Protein AF-A0A2H0ML25-F1 (afdb_monomer)

Mean predicted aligned error: 12.36 Å

pLDDT: mean 78.46, std 20.91, range [37.22, 97.75]

Secondary structure (DSSP, 8-state):
-EE-SSTT-EE--EEEEE--SHHHHT-SS-EEEEEEEPSS-TTSEEEEEEEGGG-----S-HHHHHHHHHTTT-S-----S-HHHHTS--S--S--HHHHHHHHHHS------TT--TTTHHHHTTS-PPP--

Radius of gyration: 21.6 Å; Cα contacts (8 Å, |Δi|>4): 141; chains: 1; bounding box: 43×60×60 Å

Foldseek 3Di:
DADPPDPLRDADWDFPAWDDDPVVVPDPAGWTWTFGAAPLDRPDGDTDTHHPVRDDDAPDDPVQVNVCRNVVNPRHDDRPDDPVVVPDDPGGSDDPVVVVVVVVVPDDDPPPDVPDDPPPVPPVVPPDDDDDD

Structure (mmCIF, N/CA/C/O backbone):
data_AF-A0A2H0ML25-F1
#
_entry.id   AF-A0A2H0ML25-F1
#
loop_
_atom_site.group_PDB
_atom_site.id
_atom_site.type_symbol
_atom_site.label_atom_id
_atom_site.label_alt_id
_atom_site.label_comp_id
_atom_site.label_asym_id
_atom_site.label_entity_id
_atom_site.label_seq_id
_atom_site.pdbx_PDB_ins_code
_atom_site.Cartn_x
_atom_site.Cartn_y
_atom_site.Cartn_z
_atom_site.occupancy
_atom_site.B_iso_or_equiv
_atom_site.auth_seq_id
_atom_site.auth_comp_id
_atom_site.auth_asym_id
_atom_site.auth_atom_id
_atom_site.pdbx_PDB_model_num
ATOM 1 N N . MET A 1 1 ? -0.821 -4.476 -1.948 1.00 94.19 1 MET A N 1
ATOM 2 C CA . MET A 1 1 ? -1.488 -3.360 -2.632 1.00 94.19 1 MET A CA 1
ATOM 3 C C . MET A 1 1 ? -2.680 -2.924 -1.817 1.00 94.19 1 MET A C 1
ATOM 5 O O . MET A 1 1 ? -3.237 -3.738 -1.086 1.00 94.19 1 MET A O 1
ATOM 9 N N . ILE A 1 2 ? -3.030 -1.656 -1.958 1.00 95.12 2 ILE A N 1
ATOM 10 C CA . ILE A 1 2 ? -4.202 -1.013 -1.361 1.00 95.12 2 ILE A CA 1
ATOM 11 C C . ILE A 1 2 ? -4.893 -0.176 -2.438 1.00 95.12 2 ILE A C 1
ATOM 13 O O . ILE A 1 2 ? -4.241 0.196 -3.418 1.00 95.12 2 ILE A O 1
ATOM 17 N N . GLU A 1 3 ? -6.171 0.142 -2.260 1.00 93.19 3 GLU A N 1
ATOM 18 C CA . GLU A 1 3 ? -6.842 1.109 -3.127 1.00 93.19 3 GLU A CA 1
ATOM 19 C C . GLU A 1 3 ? -6.496 2.544 -2.708 1.00 93.19 3 GLU A C 1
ATOM 21 O O . GLU A 1 3 ? -6.692 2.924 -1.554 1.00 93.19 3 GLU A O 1
ATOM 26 N N . TYR A 1 4 ? -5.952 3.341 -3.629 1.00 93.69 4 TYR A N 1
ATOM 27 C CA . TYR A 1 4 ? -5.598 4.742 -3.391 1.00 93.69 4 TYR A CA 1
ATOM 28 C C . TYR A 1 4 ? -5.396 5.499 -4.719 1.00 93.69 4 TYR A C 1
ATOM 30 O O . TYR A 1 4 ? -4.789 4.952 -5.642 1.00 93.69 4 TYR A O 1
ATOM 38 N N . PRO A 1 5 ? -5.833 6.769 -4.838 1.00 91.25 5 PRO A N 1
ATOM 39 C CA . PRO A 1 5 ? -6.590 7.551 -3.852 1.00 91.25 5 PRO A CA 1
ATOM 40 C C . PRO A 1 5 ? -8.102 7.277 -3.884 1.00 91.25 5 PRO A C 1
ATOM 42 O O . PRO A 1 5 ? -8.838 7.829 -3.073 1.00 91.25 5 PRO A O 1
ATOM 45 N N . ARG A 1 6 ? -8.578 6.448 -4.821 1.00 87.94 6 ARG A N 1
ATOM 46 C CA . ARG A 1 6 ? -9.988 6.057 -4.956 1.00 87.94 6 ARG A CA 1
ATOM 47 C C . ARG A 1 6 ?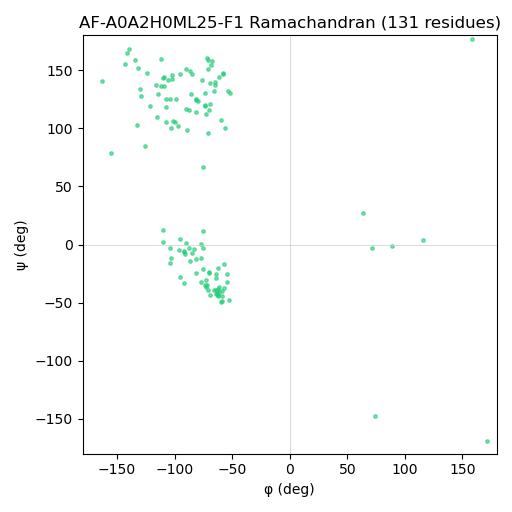 -10.119 4.573 -5.305 1.00 87.94 6 ARG A C 1
ATOM 49 O O . ARG A 1 6 ? -9.144 3.943 -5.711 1.00 87.94 6 ARG A O 1
ATOM 56 N N . ARG A 1 7 ? -11.343 4.051 -5.221 1.00 81.38 7 ARG A N 1
ATOM 57 C CA . ARG A 1 7 ? -11.681 2.669 -5.593 1.00 81.38 7 ARG A CA 1
ATOM 58 C C . ARG A 1 7 ? -11.324 2.348 -7.041 1.00 81.38 7 ARG A C 1
ATOM 60 O O . ARG A 1 7 ? -11.363 3.224 -7.911 1.00 81.38 7 ARG A O 1
ATOM 67 N N . GLY A 1 8 ? -10.933 1.101 -7.291 1.00 82.62 8 GLY A N 1
ATOM 68 C CA . GLY A 1 8 ? -10.451 0.646 -8.597 1.00 82.62 8 GLY A CA 1
ATOM 69 C C . GLY A 1 8 ? -9.064 1.176 -8.995 1.00 82.62 8 GLY A C 1
ATOM 70 O O . GLY A 1 8 ? -8.551 0.786 -10.043 1.00 82.62 8 GLY A O 1
ATOM 71 N N . MET A 1 9 ? -8.428 2.033 -8.185 1.00 89.25 9 MET A N 1
ATOM 72 C CA . MET A 1 9 ? -7.037 2.457 -8.375 1.00 89.25 9 MET A CA 1
ATOM 73 C C . MET A 1 9 ? -6.151 1.818 -7.319 1.00 89.25 9 MET A C 1
ATOM 75 O O . MET A 1 9 ? -6.396 1.978 -6.130 1.00 89.25 9 MET A O 1
ATOM 79 N N . TRP A 1 10 ? -5.103 1.124 -7.752 1.00 92.81 10 TRP A N 1
ATOM 80 C CA . TRP A 1 10 ? -4.262 0.316 -6.875 1.00 92.81 10 TRP A CA 1
ATOM 81 C C . TRP A 1 10 ? -2.883 0.934 -6.694 1.00 92.81 10 TRP A C 1
ATOM 83 O O . TRP A 1 10 ? -2.240 1.341 -7.660 1.00 92.81 10 TRP A O 1
ATOM 93 N N . ALA A 1 11 ? -2.409 0.938 -5.452 1.00 95.38 11 ALA A N 1
ATOM 94 C CA . ALA A 1 11 ? -1.086 1.412 -5.089 1.00 95.38 11 ALA A CA 1
ATOM 95 C C . ALA A 1 11 ? -0.281 0.340 -4.341 1.00 95.38 11 ALA A C 1
ATOM 97 O O . ALA A 1 11 ? -0.815 -0.485 -3.587 1.00 95.38 11 ALA A O 1
ATOM 98 N N . ILE A 1 12 ? 1.038 0.365 -4.541 1.00 95.94 12 ILE A N 1
ATOM 99 C CA . ILE A 1 12 ? 1.989 -0.409 -3.741 1.00 95.94 12 ILE A CA 1
ATOM 100 C C . ILE A 1 12 ? 2.243 0.362 -2.450 1.00 95.94 12 ILE A C 1
ATOM 102 O O . ILE A 1 12 ? 2.642 1.519 -2.484 1.00 95.94 12 ILE A O 1
ATOM 106 N N . GLY A 1 13 ? 2.028 -0.300 -1.318 1.00 96.38 13 GLY A N 1
ATOM 107 C CA . GLY A 1 13 ? 2.344 0.220 0.004 1.00 96.38 13 GLY A CA 1
ATOM 108 C C . GLY A 1 13 ? 3.112 -0.820 0.809 1.00 96.38 13 GLY A C 1
ATOM 109 O O . GLY A 1 13 ? 2.954 -2.025 0.589 1.00 96.38 13 GLY A O 1
ATOM 110 N N . PHE A 1 14 ? 3.940 -0.349 1.733 1.00 96.69 14 PHE A N 1
ATOM 111 C CA . PHE A 1 14 ? 4.772 -1.177 2.597 1.00 96.69 14 PHE A CA 1
ATOM 112 C C . PHE A 1 14 ? 4.173 -1.239 3.996 1.00 96.69 14 PHE A C 1
ATOM 114 O O . PHE A 1 14 ? 3.939 -0.207 4.619 1.00 96.69 14 PHE A O 1
ATOM 121 N N . LEU A 1 15 ? 3.932 -2.446 4.500 1.00 96.50 15 LEU A N 1
ATOM 122 C CA . LEU A 1 15 ? 3.408 -2.646 5.847 1.00 96.50 15 LEU A CA 1
ATOM 123 C C . LEU A 1 15 ? 4.525 -2.362 6.856 1.00 96.50 15 LEU A C 1
ATOM 125 O O . LEU A 1 15 ? 5.556 -3.032 6.838 1.00 96.50 15 LEU A O 1
ATOM 129 N N . THR A 1 16 ? 4.320 -1.382 7.733 1.00 94.69 16 THR A N 1
ATOM 130 C CA . THR A 1 16 ? 5.314 -0.977 8.742 1.00 94.69 16 THR A CA 1
ATOM 131 C C . THR A 1 16 ? 4.979 -1.477 10.147 1.00 94.69 16 THR A C 1
ATOM 133 O O . THR A 1 16 ? 5.852 -1.512 11.010 1.00 94.69 16 THR A O 1
ATOM 136 N N . GLY A 1 17 ? 3.739 -1.913 10.387 1.00 93.44 17 GLY A N 1
ATOM 137 C CA . GLY A 1 17 ? 3.313 -2.529 11.645 1.00 93.44 17 GLY A CA 1
ATOM 138 C C . GLY A 1 17 ? 1.802 -2.456 11.853 1.00 93.44 17 GLY A C 1
ATOM 139 O O . GLY A 1 17 ? 1.088 -1.860 11.053 1.00 93.44 17 GLY A O 1
ATOM 140 N N . SER A 1 18 ? 1.306 -3.049 12.936 1.00 93.62 18 SER A N 1
ATOM 141 C CA . SER A 1 18 ? -0.096 -2.896 13.346 1.00 93.62 18 SER A CA 1
ATOM 142 C C . SER A 1 18 ? -0.329 -1.535 13.999 1.00 93.62 18 SER A C 1
ATOM 144 O O . SER A 1 18 ? 0.515 -1.063 14.773 1.00 93.62 18 SER A O 1
ATOM 146 N N . THR A 1 19 ? -1.479 -0.925 13.726 1.00 93.44 19 THR A N 1
ATOM 147 C CA . THR A 1 19 ? -1.887 0.330 14.360 1.00 93.44 19 THR A CA 1
ATOM 148 C C . THR A 1 19 ? -2.211 0.093 15.835 1.00 93.44 19 THR A C 1
ATOM 150 O O . THR A 1 19 ? -2.783 -0.928 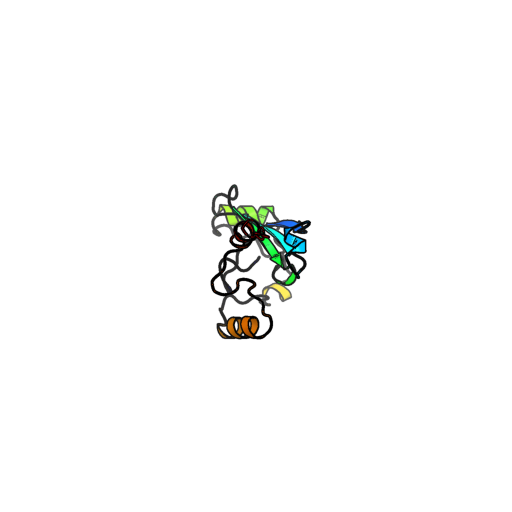16.211 1.00 93.44 19 THR A O 1
ATOM 153 N N . LYS A 1 20 ? -1.795 1.017 16.705 1.00 92.44 20 LYS A N 1
ATOM 154 C CA . LYS A 1 20 ? -2.012 0.962 18.158 1.00 92.44 20 LYS A CA 1
ATOM 155 C C . LYS A 1 20 ? -2.312 2.361 18.689 1.00 92.44 20 LYS A C 1
ATOM 157 O O . LYS A 1 20 ? -2.012 3.352 18.027 1.00 92.44 20 LYS A O 1
ATOM 162 N N . GLY A 1 21 ? -2.832 2.434 19.911 1.00 94.06 21 GLY A N 1
ATOM 163 C CA . GLY A 1 21 ? -3.097 3.702 20.587 1.00 94.06 21 GLY A CA 1
ATOM 164 C C . GLY A 1 21 ? -4.310 4.421 20.006 1.00 94.06 21 GLY A C 1
ATOM 165 O O . GLY A 1 21 ? -5.258 3.780 19.564 1.00 94.06 21 GLY A O 1
ATOM 166 N N . GLU A 1 22 ? -4.272 5.751 20.016 1.00 93.69 22 GLU A N 1
ATOM 167 C CA . GLU A 1 22 ? -5.414 6.611 19.687 1.00 93.69 22 GLU A CA 1
ATOM 168 C C . GLU A 1 22 ? -6.054 6.284 18.333 1.00 93.69 22 GLU A C 1
ATOM 170 O O . GLU A 1 22 ? -7.260 6.080 18.268 1.00 93.69 22 GLU A O 1
ATOM 175 N N . VAL A 1 23 ? -5.251 6.135 17.275 1.00 91.56 23 VAL A N 1
ATOM 176 C CA . VAL A 1 23 ? -5.770 5.854 15.926 1.00 91.56 23 VAL A CA 1
ATOM 177 C C . VAL A 1 23 ? -6.527 4.523 15.873 1.00 91.56 23 VAL A C 1
ATOM 179 O O . VAL A 1 23 ? -7.590 4.442 15.264 1.00 91.56 23 VAL A O 1
ATOM 182 N N . GLN A 1 24 ? -6.022 3.484 16.548 1.00 93.44 24 GLN A N 1
ATOM 183 C CA . GLN A 1 24 ? -6.726 2.201 16.624 1.00 93.44 24 GLN A CA 1
ATOM 184 C C . GLN A 1 24 ? -7.969 2.288 17.520 1.00 93.44 24 GLN A C 1
ATOM 186 O O . GLN A 1 24 ? -8.966 1.646 17.229 1.00 93.44 24 GLN A O 1
ATOM 191 N N . ASN A 1 25 ? -7.938 3.082 18.592 1.00 92.62 25 ASN A N 1
ATOM 192 C CA . ASN A 1 25 ? -9.086 3.248 19.489 1.00 92.62 25 ASN A CA 1
ATOM 193 C C . ASN A 1 25 ? -10.242 4.028 18.838 1.00 92.62 25 ASN A C 1
ATOM 195 O O . ASN A 1 25 ? -11.381 3.909 19.281 1.00 92.62 25 ASN A O 1
ATOM 199 N N . LEU A 1 26 ? -9.944 4.843 17.822 1.00 92.19 26 LEU A N 1
ATOM 200 C CA . LEU A 1 26 ? -10.925 5.601 17.042 1.00 92.19 26 LEU A CA 1
ATOM 201 C C . LEU A 1 26 ? -11.438 4.847 15.807 1.00 92.19 26 LEU A C 1
ATOM 203 O O . LEU A 1 26 ? -12.350 5.333 15.143 1.00 92.19 26 LEU A O 1
ATOM 207 N N . THR A 1 27 ? -10.851 3.697 15.476 1.00 87.81 27 THR A N 1
ATOM 208 C CA . THR A 1 27 ? -11.244 2.873 14.327 1.00 87.81 27 THR A CA 1
ATOM 209 C C . THR A 1 27 ? -11.858 1.566 14.813 1.00 87.81 27 THR A C 1
ATOM 211 O O . THR A 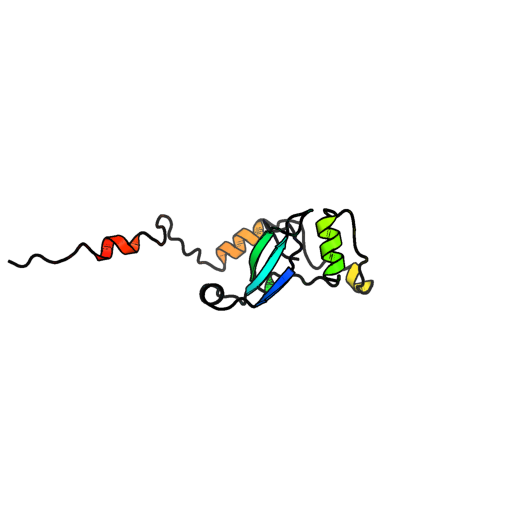1 27 ? -11.362 0.945 15.750 1.00 87.81 27 THR A O 1
ATOM 214 N N . GLU A 1 28 ? -12.960 1.144 14.195 1.00 89.94 28 GLU A N 1
ATOM 215 C CA . GLU A 1 28 ? -13.622 -0.112 14.568 1.00 89.94 28 GLU A CA 1
ATOM 216 C C . GLU A 1 28 ? -12.827 -1.328 14.073 1.00 89.94 28 GLU A C 1
ATOM 218 O O . GLU A 1 28 ? -12.760 -2.363 14.738 1.00 89.94 28 GLU A O 1
ATOM 223 N N . GLU A 1 29 ? -12.192 -1.210 12.907 1.00 92.62 29 GLU A N 1
ATOM 224 C CA . GLU A 1 29 ? -11.414 -2.277 12.293 1.00 92.62 29 GLU A CA 1
ATOM 225 C C . GLU A 1 29 ? -9.960 -2.340 12.766 1.00 92.62 29 GLU A C 1
ATOM 227 O O . GLU A 1 29 ? -9.312 -1.321 13.004 1.00 92.62 29 GLU A O 1
ATOM 232 N N . GLU A 1 30 ? -9.397 -3.556 12.782 1.00 92.94 30 GLU A N 1
ATOM 233 C CA . GLU A 1 30 ? -7.950 -3.768 12.912 1.00 92.94 30 GLU A CA 1
ATOM 234 C C . GLU A 1 30 ? -7.231 -3.087 11.736 1.00 92.94 30 GLU A C 1
ATOM 236 O O . GLU A 1 30 ? -7.275 -3.561 10.590 1.00 92.94 30 GLU A O 1
ATOM 241 N N . CYS A 1 31 ? -6.564 -1.973 12.030 1.00 95.94 31 CYS A N 1
ATOM 242 C CA . CYS A 1 31 ? -5.826 -1.191 11.054 1.00 95.94 31 CYS A CA 1
ATOM 243 C C . CYS A 1 31 ? -4.343 -1.575 11.038 1.00 95.94 31 CYS A C 1
ATOM 245 O O . CYS A 1 31 ? -3.728 -1.932 12.050 1.00 95.94 31 CYS A O 1
ATOM 247 N N . ILE A 1 32 ? -3.754 -1.486 9.850 1.00 97.12 32 ILE A N 1
ATOM 248 C CA . ILE A 1 32 ? -2.333 -1.704 9.604 1.00 97.12 32 ILE A CA 1
ATOM 249 C C . ILE A 1 32 ? -1.721 -0.395 9.116 1.00 97.12 32 ILE A C 1
ATOM 251 O O . ILE A 1 32 ? -2.281 0.296 8.262 1.00 97.12 32 ILE A O 1
ATOM 255 N N . ASN A 1 33 ? -0.539 -0.082 9.636 1.00 97.75 33 ASN A N 1
ATOM 256 C CA . ASN A 1 33 ? 0.269 1.036 9.185 1.00 97.75 33 ASN A CA 1
ATOM 257 C C . ASN A 1 33 ? 0.875 0.685 7.824 1.00 97.75 33 ASN A C 1
ATOM 259 O O . ASN A 1 33 ? 1.634 -0.283 7.694 1.00 97.75 33 ASN A O 1
ATOM 263 N N . VAL A 1 34 ? 0.561 1.488 6.816 1.00 97.44 34 VAL A N 1
ATOM 264 C CA . VAL A 1 34 ? 1.054 1.330 5.451 1.00 97.44 34 VAL A CA 1
ATOM 265 C C . VAL A 1 34 ? 1.797 2.596 5.048 1.00 97.44 34 VAL A C 1
ATOM 267 O O . VAL A 1 34 ? 1.217 3.678 4.999 1.00 97.44 34 VAL A O 1
ATOM 270 N N . PHE A 1 35 ? 3.084 2.467 4.737 1.00 97.12 35 PHE A N 1
ATOM 271 C CA . PHE A 1 35 ? 3.837 3.521 4.072 1.00 97.12 35 PHE A CA 1
ATOM 272 C C . PHE A 1 35 ? 3.565 3.460 2.568 1.00 97.12 35 PHE A C 1
ATOM 274 O O . PHE A 1 35 ? 3.931 2.490 1.900 1.00 97.12 35 PHE A O 1
ATOM 281 N N . LEU A 1 36 ? 2.909 4.492 2.046 1.00 97.00 36 LEU A N 1
ATOM 282 C CA . LEU A 1 36 ? 2.661 4.680 0.623 1.00 97.00 36 LEU A CA 1
ATOM 283 C C . LEU A 1 36 ? 3.738 5.621 0.055 1.00 97.00 36 LEU A C 1
ATOM 285 O O . LEU A 1 36 ? 3.635 6.830 0.271 1.00 97.00 36 LEU A O 1
ATOM 289 N N . PRO A 1 37 ? 4.767 5.108 -0.643 1.00 95.62 37 PRO A N 1
ATOM 290 C CA . PRO A 1 37 ? 5.828 5.937 -1.206 1.00 95.62 37 PRO A CA 1
ATOM 291 C C . PRO A 1 37 ? 5.326 6.769 -2.389 1.00 95.62 37 PRO A C 1
ATOM 293 O O . PRO A 1 37 ? 4.374 6.397 -3.079 1.00 95.62 37 PRO A O 1
ATOM 296 N N . THR A 1 38 ? 6.041 7.846 -2.696 1.00 92.62 38 THR A N 1
ATOM 297 C CA . THR A 1 38 ? 5.936 8.500 -4.005 1.00 92.62 38 THR A CA 1
ATOM 298 C C . THR A 1 38 ? 6.946 7.917 -4.996 1.00 92.62 38 THR A C 1
ATOM 300 O O . THR A 1 38 ? 8.013 7.424 -4.628 1.00 92.62 38 THR A O 1
ATOM 303 N N . THR A 1 39 ? 6.602 7.953 -6.281 1.00 90.25 39 THR A N 1
ATOM 304 C CA . THR A 1 39 ? 7.486 7.552 -7.383 1.00 90.25 39 THR A CA 1
ATOM 305 C C . THR A 1 39 ? 8.066 8.799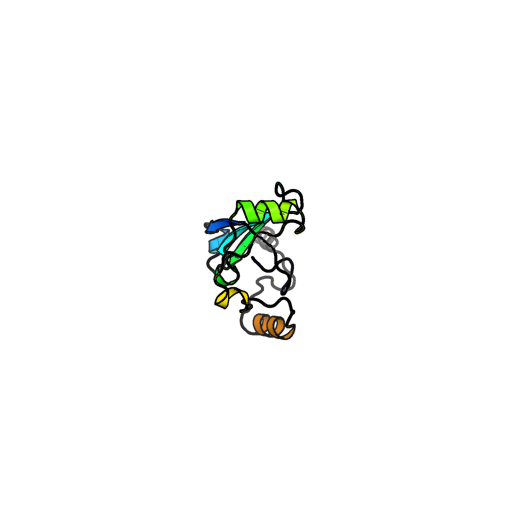 -8.056 1.00 90.25 39 THR A C 1
ATOM 307 O O . THR A 1 39 ? 7.322 9.766 -8.232 1.00 90.25 39 THR A O 1
ATOM 310 N N . PRO A 1 40 ? 9.336 8.808 -8.501 1.00 86.19 40 PRO A N 1
ATOM 311 C CA . PRO A 1 40 ? 10.336 7.737 -8.410 1.00 86.19 40 PRO A CA 1
ATOM 312 C C . PRO A 1 40 ? 11.146 7.752 -7.101 1.00 86.19 40 PRO A C 1
ATOM 314 O O . PRO A 1 40 ? 12.010 6.907 -6.901 1.00 86.19 40 PRO A O 1
ATOM 317 N N . ASN A 1 41 ? 10.933 8.728 -6.217 1.00 86.56 41 ASN A N 1
ATOM 318 C CA . ASN A 1 41 ? 11.726 8.878 -5.000 1.00 86.56 41 ASN A CA 1
ATOM 319 C C . ASN A 1 41 ? 10.954 8.382 -3.760 1.00 86.56 41 ASN A C 1
ATOM 321 O O . ASN A 1 41 ? 10.177 9.153 -3.196 1.00 86.56 41 ASN A O 1
ATOM 325 N N . PRO A 1 42 ? 11.215 7.160 -3.255 1.00 82.00 42 PRO A N 1
ATOM 326 C CA . PRO A 1 42 ? 10.467 6.571 -2.143 1.00 82.00 42 PRO A CA 1
ATOM 327 C C . PRO A 1 42 ? 10.825 7.169 -0.773 1.00 82.00 42 PRO A C 1
ATOM 329 O O . PRO A 1 42 ? 10.451 6.612 0.255 1.00 82.00 42 PRO A O 1
ATOM 332 N N . THR A 1 43 ? 11.566 8.280 -0.737 1.00 81.75 43 THR A N 1
ATOM 333 C CA . THR A 1 43 ? 11.938 8.972 0.506 1.00 81.75 43 THR A CA 1
ATOM 334 C C . THR A 1 43 ? 10.746 9.704 1.127 1.00 81.75 43 THR A C 1
ATOM 336 O O . THR A 1 43 ? 10.672 9.843 2.345 1.00 81.75 43 THR A O 1
ATOM 339 N N . SER A 1 44 ? 9.803 10.167 0.304 1.00 89.56 44 SER A N 1
ATOM 340 C CA . SER A 1 44 ? 8.562 10.806 0.747 1.00 89.56 44 SER A CA 1
ATOM 341 C C . SER A 1 44 ? 7.352 9.931 0.432 1.00 89.56 44 SER A C 1
ATOM 343 O O . SER A 1 44 ? 7.397 9.048 -0.430 1.00 89.56 44 SER A O 1
ATOM 345 N N . GLY A 1 45 ? 6.254 10.183 1.138 1.00 93.88 45 GLY A N 1
ATOM 346 C CA . GLY A 1 45 ? 5.041 9.398 1.009 1.00 93.88 45 GLY A CA 1
ATOM 347 C C . GLY A 1 45 ? 4.012 9.747 2.069 1.00 93.88 45 GLY A C 1
ATOM 348 O O . GLY A 1 45 ? 4.161 10.720 2.810 1.00 93.88 45 GLY A O 1
ATOM 349 N N . PHE A 1 46 ? 2.987 8.912 2.151 1.00 96.25 46 PHE A N 1
ATOM 350 C CA . PHE A 1 46 ? 1.945 9.004 3.162 1.00 96.25 46 PHE A CA 1
ATOM 351 C C . PHE A 1 46 ? 2.064 7.841 4.144 1.00 96.25 46 PHE A C 1
ATOM 353 O O . PHE A 1 46 ? 2.369 6.713 3.755 1.00 96.25 46 PHE A O 1
ATOM 360 N N . LEU A 1 47 ? 1.785 8.111 5.418 1.00 96.25 47 LEU A N 1
ATOM 361 C CA . LEU A 1 47 ? 1.445 7.070 6.379 1.00 96.25 47 LEU A CA 1
ATOM 362 C C . LEU A 1 47 ? -0.071 6.893 6.349 1.00 96.25 47 LEU A C 1
ATOM 364 O O . LEU A 1 47 ? -0.809 7.820 6.676 1.00 96.25 47 LEU A O 1
ATOM 368 N N . LEU A 1 48 ? -0.519 5.713 5.941 1.00 96.31 48 LEU A N 1
ATOM 369 C CA . LEU A 1 48 ? -1.9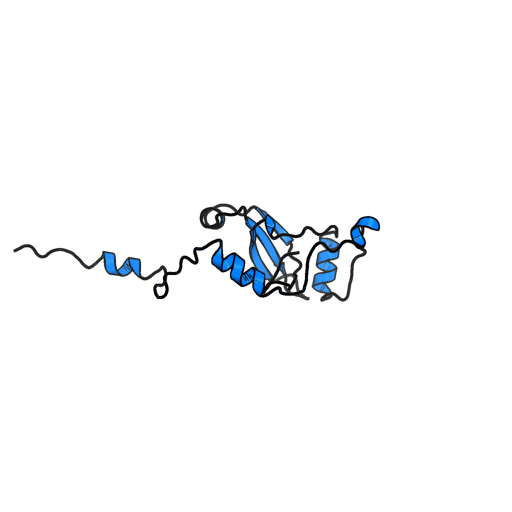26 5.346 5.892 1.00 96.31 48 LEU A CA 1
ATOM 370 C C . LEU A 1 48 ? -2.228 4.314 6.978 1.00 96.31 48 LEU A C 1
ATOM 372 O O . LEU A 1 48 ? -1.414 3.433 7.251 1.00 96.31 48 LEU A O 1
ATOM 376 N N . PHE A 1 49 ? -3.417 4.410 7.563 1.00 96.38 49 PHE A N 1
ATOM 377 C CA . PHE A 1 49 ? -3.973 3.408 8.467 1.00 96.38 49 PHE A CA 1
ATOM 378 C C . PHE A 1 49 ? -5.086 2.695 7.711 1.00 96.38 49 PHE A C 1
ATOM 380 O O . PHE A 1 49 ? -6.127 3.288 7.435 1.00 96.38 49 PHE A O 1
ATOM 387 N N . VAL A 1 50 ? -4.817 1.465 7.278 1.00 95.44 50 VAL A N 1
ATOM 388 C CA . VAL A 1 50 ? -5.688 0.742 6.343 1.00 95.44 50 VAL A CA 1
ATOM 389 C C . VAL A 1 50 ? -6.274 -0.479 7.047 1.00 95.44 50 VAL A C 1
ATOM 391 O O . VAL A 1 50 ? -5.496 -1.250 7.619 1.00 95.44 50 VAL A O 1
ATOM 394 N N . PRO A 1 51 ? -7.602 -0.702 7.000 1.00 94.94 51 PRO A N 1
ATOM 395 C CA . PRO A 1 51 ? -8.199 -1.925 7.513 1.00 94.94 51 PRO A CA 1
ATOM 396 C C . PRO A 1 51 ? -7.531 -3.150 6.896 1.00 94.94 51 PRO A C 1
ATOM 398 O O . PRO A 1 51 ? -7.377 -3.245 5.678 1.00 94.94 51 PRO A O 1
ATOM 401 N N . LYS A 1 52 ? -7.165 -4.128 7.722 1.00 93.25 52 LYS A N 1
ATOM 402 C CA . LYS A 1 52 ? -6.464 -5.340 7.272 1.00 93.25 52 LYS A CA 1
ATOM 403 C C . LYS A 1 52 ? -7.195 -6.092 6.154 1.00 93.25 52 LYS A C 1
ATOM 405 O O . LYS A 1 52 ? -6.547 -6.674 5.290 1.00 93.25 52 LYS A O 1
ATOM 410 N N . LYS A 1 53 ? -8.534 -6.045 6.159 1.00 91.25 53 LYS A N 1
ATOM 411 C CA . LYS A 1 53 ? -9.416 -6.637 5.136 1.00 91.25 53 LYS A CA 1
ATOM 412 C C . LYS A 1 53 ? -9.264 -6.005 3.744 1.00 91.25 53 LYS A C 1
ATOM 414 O O . LYS A 1 53 ? -9.511 -6.683 2.755 1.00 91.25 53 LYS A O 1
ATOM 419 N N . ASP A 1 54 ? -8.812 -4.754 3.672 1.00 91.00 54 ASP A N 1
ATOM 420 C CA . ASP A 1 54 ? -8.671 -3.987 2.427 1.00 91.00 54 ASP A CA 1
ATOM 421 C C . ASP A 1 54 ? -7.239 -4.072 1.847 1.00 91.00 54 ASP A C 1
ATOM 423 O O . ASP A 1 54 ? -6.907 -3.416 0.857 1.00 91.00 54 ASP A O 1
ATOM 427 N N . ILE A 1 55 ? -6.363 -4.884 2.455 1.00 94.31 55 ILE A N 1
ATOM 428 C CA . ILE A 1 55 ? -4.974 -5.071 2.027 1.00 94.31 55 ILE A CA 1
ATOM 429 C C . ILE A 1 55 ? -4.847 -6.344 1.197 1.00 94.31 55 ILE A C 1
ATOM 431 O O . ILE A 1 55 ? -5.133 -7.449 1.654 1.00 94.31 55 ILE A O 1
ATOM 435 N N . VAL A 1 56 ? -4.302 -6.196 -0.007 1.00 94.56 56 VAL A N 1
ATOM 436 C CA . VAL A 1 56 ? -4.034 -7.313 -0.917 1.00 94.56 56 VAL A CA 1
ATOM 437 C C . VAL A 1 56 ? -2.547 -7.655 -0.851 1.00 94.56 56 VAL A C 1
ATOM 439 O O . VAL A 1 56 ? -1.729 -6.884 -1.365 1.00 94.56 56 VAL A O 1
ATOM 442 N N . PRO A 1 57 ? -2.138 -8.762 -0.212 1.00 93.69 57 PRO A N 1
ATOM 443 C CA . PRO A 1 57 ? -0.727 -9.095 -0.079 1.00 93.69 57 PRO A CA 1
ATOM 444 C C . PRO A 1 57 ? -0.104 -9.387 -1.448 1.00 93.69 57 PRO A C 1
ATOM 446 O O . PRO A 1 57 ? -0.708 -10.020 -2.311 1.00 93.69 57 PRO A O 1
ATOM 449 N N . LEU A 1 58 ? 1.125 -8.913 -1.642 1.00 93.94 58 LEU A N 1
ATOM 450 C CA . LEU A 1 58 ? 1.931 -9.223 -2.818 1.00 93.94 58 LEU A CA 1
ATOM 451 C C . LEU A 1 58 ? 2.976 -10.277 -2.457 1.00 93.94 58 LEU A C 1
ATOM 453 O O . LEU A 1 58 ? 3.504 -10.276 -1.349 1.00 93.94 58 LEU A O 1
ATOM 457 N N . THR A 1 59 ? 3.299 -11.149 -3.409 1.00 92.69 59 THR A N 1
ATOM 458 C CA . THR A 1 59 ? 4.318 -12.201 -3.250 1.00 92.69 59 THR A CA 1
ATOM 459 C C . THR A 1 59 ? 5.717 -11.765 -3.695 1.00 92.69 59 THR A C 1
ATOM 461 O O . THR A 1 59 ? 6.681 -12.509 -3.514 1.00 92.69 59 THR A O 1
ATOM 464 N N . MET A 1 60 ? 5.850 -10.573 -4.289 1.00 94.00 60 MET A N 1
ATOM 465 C CA . MET A 1 60 ? 7.152 -9.991 -4.624 1.00 94.00 60 MET A CA 1
ATOM 466 C C . MET A 1 60 ? 7.928 -9.605 -3.358 1.00 94.00 60 MET A C 1
ATOM 468 O O . MET A 1 60 ? 7.333 -9.333 -2.314 1.00 94.00 60 MET A O 1
ATOM 472 N N . SER A 1 61 ? 9.259 -9.558 -3.447 1.00 95.31 61 SER A N 1
ATOM 473 C CA . SER A 1 61 ? 10.083 -9.096 -2.327 1.00 95.31 61 SER A CA 1
ATOM 474 C C . SER A 1 61 ? 9.952 -7.580 -2.134 1.00 95.31 61 SER A C 1
ATOM 476 O O . SER A 1 61 ? 9.583 -6.846 -3.053 1.00 95.31 61 SER A O 1
ATOM 478 N N . VAL A 1 62 ? 10.303 -7.093 -0.941 1.00 94.50 62 VAL A N 1
ATOM 479 C CA . VAL A 1 62 ? 10.353 -5.648 -0.656 1.00 94.50 62 VAL A CA 1
ATOM 480 C C . VAL A 1 62 ? 11.334 -4.937 -1.594 1.00 94.50 62 VAL A C 1
ATOM 482 O O . VAL A 1 62 ? 11.031 -3.862 -2.099 1.00 94.50 62 VAL A O 1
ATOM 485 N N . GLU A 1 63 ? 12.481 -5.556 -1.883 1.00 94.81 63 GLU A N 1
ATOM 486 C CA . GLU A 1 63 ? 13.481 -5.019 -2.811 1.00 94.81 63 GLU A CA 1
ATOM 487 C C . GLU A 1 63 ? 12.927 -4.885 -4.239 1.00 94.81 63 GLU A C 1
ATOM 489 O O . GLU A 1 63 ? 13.103 -3.850 -4.882 1.00 94.81 63 GLU A O 1
ATOM 494 N N . ASP A 1 64 ? 12.219 -5.911 -4.717 1.00 95.94 64 ASP A N 1
ATOM 495 C CA . ASP A 1 64 ? 11.582 -5.925 -6.035 1.00 95.94 64 ASP A CA 1
ATOM 496 C C . ASP A 1 64 ? 10.505 -4.827 -6.138 1.00 95.94 64 ASP A C 1
ATOM 498 O O . ASP A 1 64 ? 10.449 -4.094 -7.129 1.00 95.94 64 ASP A O 1
ATOM 502 N N . ALA A 1 65 ? 9.706 -4.648 -5.081 1.00 94.81 65 ALA A N 1
ATOM 503 C CA . ALA A 1 65 ? 8.717 -3.577 -4.995 1.00 94.81 65 ALA A CA 1
ATOM 504 C C . ALA A 1 65 ? 9.363 -2.178 -4.993 1.00 94.81 65 ALA A C 1
ATOM 506 O O . ALA A 1 65 ? 8.894 -1.285 -5.698 1.00 94.81 65 ALA A O 1
ATOM 507 N N . ILE A 1 66 ? 10.462 -1.976 -4.255 1.00 94.94 66 ILE A N 1
ATOM 508 C CA . ILE A 1 66 ? 11.196 -0.698 -4.235 1.00 94.94 66 ILE A CA 1
ATOM 509 C C . ILE A 1 66 ? 11.762 -0.372 -5.622 1.00 94.94 66 ILE A C 1
ATOM 511 O O . ILE A 1 66 ? 11.624 0.761 -6.080 1.00 94.94 66 ILE A O 1
ATOM 515 N N . LYS A 1 67 ? 12.348 -1.351 -6.326 1.00 94.56 67 LYS A N 1
ATOM 516 C CA . LYS A 1 67 ? 12.839 -1.160 -7.705 1.00 94.56 67 LYS A CA 1
ATOM 517 C C . LYS A 1 67 ? 11.715 -0.734 -8.647 1.00 94.56 67 LYS A C 1
ATOM 519 O O . LYS A 1 67 ? 11.891 0.206 -9.422 1.00 94.56 67 LYS A O 1
ATOM 524 N N . MET A 1 68 ? 10.556 -1.384 -8.548 1.00 95.44 68 MET A N 1
ATOM 525 C CA . MET A 1 68 ? 9.375 -1.025 -9.331 1.00 95.44 68 MET A CA 1
ATOM 526 C C . MET A 1 68 ? 8.933 0.419 -9.049 1.00 95.44 68 MET A C 1
ATOM 528 O O . MET A 1 68 ? 8.787 1.195 -9.993 1.00 95.44 68 MET A O 1
ATOM 532 N N . VAL A 1 69 ? 8.807 0.807 -7.775 1.00 94.88 69 VAL A N 1
ATOM 533 C CA . VAL A 1 69 ? 8.445 2.175 -7.352 1.00 94.88 69 VAL A CA 1
ATOM 534 C C . VAL A 1 69 ? 9.456 3.204 -7.872 1.00 94.88 69 VAL A C 1
ATOM 536 O O . VAL A 1 69 ? 9.062 4.193 -8.490 1.00 94.88 69 VAL A O 1
ATOM 539 N N . ILE A 1 70 ? 10.758 2.958 -7.696 1.00 94.94 70 ILE A N 1
ATOM 540 C CA . ILE A 1 70 ? 11.812 3.876 -8.156 1.00 94.94 70 ILE A CA 1
ATOM 541 C C . ILE A 1 70 ? 11.789 4.040 -9.675 1.00 94.94 70 ILE A C 1
ATOM 543 O O . ILE A 1 70 ? 11.977 5.135 -10.195 1.00 94.94 70 ILE A O 1
ATOM 547 N N . SER A 1 71 ? 11.515 2.961 -10.400 1.00 95.19 71 SER A N 1
ATOM 548 C CA . SER A 1 71 ? 11.435 2.999 -11.860 1.00 95.19 71 SER A CA 1
ATOM 549 C C . SER A 1 71 ? 10.149 3.636 -12.405 1.00 95.19 71 SER A C 1
ATOM 551 O O . SER A 1 71 ? 9.992 3.712 -13.621 1.00 95.19 71 SER A O 1
ATOM 553 N N . GLY A 1 72 ? 9.200 4.030 -11.546 1.00 92.81 72 GLY A N 1
ATOM 554 C CA . GLY A 1 72 ? 7.874 4.481 -11.978 1.00 92.81 72 GLY A CA 1
ATOM 555 C C . GLY A 1 72 ? 7.061 3.385 -12.681 1.00 92.81 72 GLY A C 1
ATOM 556 O O . GLY A 1 72 ? 6.232 3.687 -13.531 1.00 92.81 72 GLY A O 1
ATOM 557 N N . GLY A 1 73 ? 7.328 2.114 -12.365 1.00 91.38 73 GLY A N 1
ATOM 558 C CA . GLY A 1 73 ? 6.678 0.952 -12.980 1.00 91.38 73 GLY A CA 1
ATOM 559 C C . GLY A 1 73 ? 7.352 0.406 -14.244 1.00 91.38 73 GLY A C 1
ATOM 560 O O . GLY A 1 73 ? 6.892 -0.602 -14.772 1.00 91.38 73 GLY A O 1
ATOM 561 N N . ILE A 1 74 ? 8.448 1.009 -14.721 1.00 93.81 74 ILE A N 1
ATOM 562 C CA . ILE A 1 74 ? 9.189 0.516 -15.900 1.00 93.81 74 ILE A CA 1
ATOM 563 C C . ILE A 1 74 ? 9.835 -0.849 -15.616 1.00 93.81 74 ILE A C 1
ATOM 565 O O . ILE A 1 74 ? 9.842 -1.740 -16.466 1.00 93.81 74 ILE A O 1
ATOM 569 N N . VAL A 1 75 ? 10.371 -1.032 -14.410 1.00 93.56 75 VAL A N 1
ATOM 570 C CA . VAL A 1 75 ? 10.937 -2.303 -13.959 1.00 93.56 75 VAL A CA 1
ATOM 571 C C . VAL A 1 75 ? 9.825 -3.143 -13.346 1.00 93.56 75 VAL A C 1
ATOM 573 O O . VAL A 1 75 ? 9.270 -2.795 -12.305 1.00 93.56 75 VAL A O 1
ATOM 576 N N . THR A 1 76 ? 9.531 -4.277 -13.982 1.00 92.88 76 THR A N 1
ATOM 577 C CA . THR A 1 76 ? 8.547 -5.247 -13.491 1.00 92.88 76 THR A CA 1
ATOM 578 C C . THR A 1 76 ? 9.243 -6.495 -12.950 1.00 92.88 76 THR A C 1
ATOM 580 O O . THR A 1 76 ? 9.932 -7.174 -13.714 1.00 92.88 76 THR A O 1
ATOM 583 N N . PRO A 1 77 ? 9.096 -6.823 -11.652 1.00 91.88 77 PRO A N 1
ATOM 584 C CA . PRO A 1 77 ? 9.654 -8.045 -11.103 1.00 91.88 77 PRO A CA 1
ATOM 585 C C . PRO A 1 77 ? 8.880 -9.270 -11.611 1.00 91.88 77 PRO A C 1
ATOM 587 O O . PRO A 1 77 ? 7.681 -9.179 -11.886 1.00 91.88 77 PRO A O 1
ATOM 590 N N . PRO A 1 78 ? 9.539 -10.434 -11.725 1.00 91.12 78 PRO A N 1
ATOM 591 C CA . PRO A 1 78 ? 8.877 -11.653 -12.165 1.00 91.12 78 PRO A CA 1
ATOM 592 C C . PRO A 1 78 ? 7.817 -12.099 -11.149 1.00 91.12 78 PRO A C 1
ATOM 594 O O . PRO A 1 78 ? 8.069 -12.127 -9.943 1.00 91.12 78 PRO A O 1
ATOM 597 N N . ASP A 1 79 ? 6.646 -12.513 -11.637 1.00 92.31 79 ASP A N 1
ATOM 598 C CA . ASP A 1 79 ? 5.626 -13.140 -10.797 1.00 92.31 79 ASP A CA 1
ATOM 599 C C . ASP A 1 79 ? 6.067 -14.561 -10.421 1.00 92.31 79 ASP A C 1
ATOM 601 O O . ASP A 1 79 ? 6.171 -15.443 -11.275 1.00 92.31 79 ASP A O 1
ATOM 605 N N . ARG A 1 80 ? 6.351 -14.784 -9.134 1.00 89.19 80 ARG A N 1
ATOM 606 C CA . ARG A 1 80 ? 6.830 -16.072 -8.603 1.00 89.19 80 ARG A CA 1
ATOM 607 C C . ARG A 1 80 ? 5.701 -17.013 -8.161 1.00 89.19 80 ARG A C 1
ATOM 609 O O . ARG A 1 80 ? 5.995 -18.106 -7.685 1.00 89.19 80 ARG A O 1
ATOM 616 N N . ARG A 1 81 ? 4.425 -16.633 -8.310 1.00 90.75 81 ARG A N 1
ATOM 617 C CA . ARG A 1 81 ? 3.280 -17.501 -7.964 1.00 90.75 81 ARG A CA 1
ATOM 618 C C . ARG A 1 81 ? 3.182 -18.710 -8.906 1.00 90.75 81 ARG A C 1
ATOM 620 O O . ARG A 1 81 ? 3.691 -18.626 -10.025 1.00 90.75 81 ARG A O 1
ATOM 627 N N . PRO A 1 82 ? 2.527 -19.818 -8.525 1.00 90.62 82 PRO A N 1
ATOM 628 C CA . PRO A 1 82 ? 2.203 -20.914 -9.442 1.00 90.62 82 PRO A CA 1
ATOM 629 C C . PRO A 1 82 ? 1.348 -20.450 -10.631 1.00 90.62 82 PRO A C 1
ATOM 631 O O . PRO A 1 82 ? 0.501 -19.573 -10.486 1.00 90.62 82 PRO A O 1
ATOM 634 N N . GLU A 1 83 ? 1.513 -21.061 -11.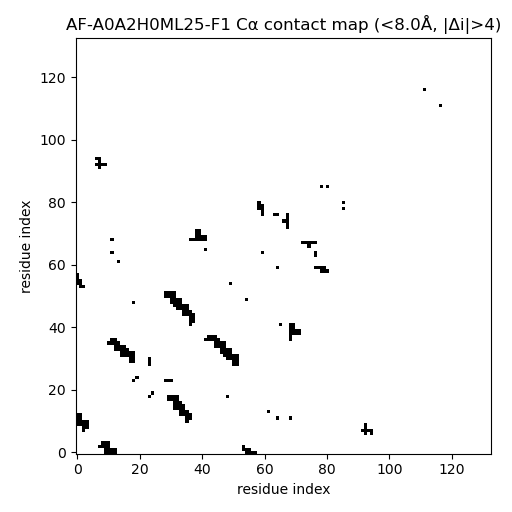806 1.00 88.62 83 GLU A N 1
ATOM 635 C CA . GLU A 1 83 ? 0.791 -20.673 -13.033 1.00 88.62 83 GLU A CA 1
ATOM 636 C C . GLU A 1 83 ? -0.740 -20.709 -12.873 1.00 88.62 83 GLU A C 1
ATOM 638 O O . GLU A 1 83 ? -1.439 -19.800 -13.320 1.00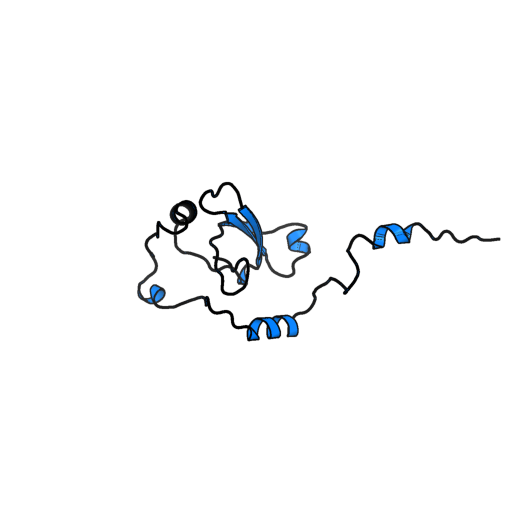 88.62 83 GLU A O 1
ATOM 643 N N . ALA A 1 84 ? -1.252 -21.695 -12.130 1.00 86.81 84 ALA A N 1
ATOM 644 C CA . ALA A 1 84 ? -2.672 -21.824 -11.804 1.00 86.81 84 ALA A CA 1
ATOM 645 C C . ALA A 1 84 ? -3.239 -20.653 -10.972 1.00 86.81 84 ALA A C 1
ATOM 647 O O . ALA A 1 84 ? -4.455 -20.460 -10.933 1.00 86.81 84 ALA A O 1
ATOM 648 N N . GLU A 1 85 ? -2.384 -19.887 -10.289 1.00 84.69 85 GLU A N 1
ATOM 649 C CA . GLU A 1 85 ? -2.769 -18.697 -9.521 1.00 84.69 85 GLU A CA 1
ATOM 650 C C . GLU A 1 85 ? -2.591 -17.404 -10.322 1.00 84.69 85 GLU A C 1
ATOM 652 O O . GLU A 1 85 ? -3.333 -16.447 -10.108 1.00 84.69 85 GLU A O 1
ATOM 657 N N . ARG A 1 86 ? -1.650 -17.365 -11.275 1.00 83.81 86 ARG A N 1
ATOM 658 C CA . ARG A 1 86 ? -1.386 -16.172 -12.106 1.00 83.81 86 ARG A CA 1
ATOM 659 C C . ARG A 1 86 ? -2.569 -15.795 -12.994 1.00 83.81 86 ARG A C 1
ATOM 661 O O . ARG A 1 86 ? -2.750 -14.624 -13.307 1.00 83.81 86 ARG A O 1
ATOM 668 N N . THR A 1 87 ? -3.373 -16.778 -13.386 1.00 80.75 87 THR A N 1
ATOM 669 C CA . THR A 1 87 ? -4.545 -16.597 -14.255 1.00 80.75 87 THR A CA 1
ATOM 670 C C . THR A 1 87 ? -5.810 -16.183 -13.502 1.00 80.75 87 THR A C 1
ATOM 672 O O . THR A 1 87 ? -6.812 -15.856 -14.136 1.00 80.75 87 THR A O 1
ATOM 675 N N . LYS A 1 88 ? -5.784 -16.168 -12.163 1.00 82.31 88 LYS A N 1
ATOM 676 C CA . LYS A 1 88 ? -6.938 -15.824 -11.327 1.00 82.31 88 LYS A CA 1
ATOM 677 C C . LYS A 1 88 ? -6.828 -14.372 -10.846 1.00 82.31 88 LYS A C 1
ATOM 679 O O . LYS A 1 88 ? -6.019 -14.095 -9.956 1.00 82.31 88 LYS A O 1
ATOM 684 N N . PRO A 1 89 ? -7.615 -13.430 -11.397 1.00 81.06 89 PRO A N 1
ATOM 685 C CA . PRO A 1 89 ? -7.659 -12.078 -10.860 1.00 81.06 89 PRO A CA 1
ATOM 686 C C . PRO A 1 89 ? -8.264 -12.106 -9.452 1.00 81.06 89 PRO A C 1
ATOM 688 O O . PRO A 1 89 ? -9.302 -12.720 -9.223 1.00 81.06 89 PRO A O 1
ATOM 691 N N . VAL A 1 90 ? -7.599 -11.441 -8.508 1.00 84.06 90 VAL A N 1
ATOM 692 C CA . VAL A 1 90 ? -8.049 -11.333 -7.105 1.00 84.06 90 VAL A CA 1
ATOM 693 C C . VAL A 1 90 ? -8.674 -9.975 -6.787 1.00 84.06 90 VAL A C 1
ATOM 695 O O . VAL A 1 90 ? -9.282 -9.808 -5.737 1.00 84.06 90 VAL A O 1
ATOM 698 N N . VAL A 1 91 ? -8.522 -9.005 -7.691 1.00 84.06 91 VAL A N 1
ATOM 699 C CA . VAL A 1 91 ? -9.000 -7.628 -7.547 1.00 84.06 91 VAL A CA 1
ATOM 700 C C . VAL A 1 91 ? -9.504 -7.085 -8.881 1.00 84.06 91 VAL A C 1
ATOM 702 O O . VAL A 1 91 ? -9.060 -7.530 -9.940 1.00 84.06 91 VAL A O 1
ATOM 705 N N . SER A 1 92 ? -10.403 -6.100 -8.826 1.00 80.94 92 SER A N 1
ATOM 706 C CA . SER A 1 92 ? -10.913 -5.371 -9.992 1.00 80.94 92 SER A CA 1
ATOM 707 C C . SER A 1 92 ? -10.311 -3.966 -10.057 1.00 80.94 92 SER A C 1
ATOM 709 O O . SER A 1 92 ? -10.156 -3.304 -9.034 1.00 80.94 92 SER A O 1
ATOM 711 N N . ALA A 1 93 ? -9.999 -3.489 -11.263 1.00 76.31 93 ALA A N 1
ATOM 712 C CA . ALA A 1 93 ? -9.689 -2.077 -11.521 1.00 76.31 93 ALA A CA 1
ATOM 713 C C . ALA A 1 93 ? -10.912 -1.289 -12.038 1.00 76.31 93 ALA A C 1
ATOM 715 O O . ALA A 1 93 ? -10.844 -0.079 -12.242 1.00 76.31 93 ALA A O 1
ATOM 716 N N . GLN A 1 94 ? -12.040 -1.967 -12.270 1.00 71.62 94 GLN A N 1
ATOM 717 C CA . GLN A 1 94 ? -13.291 -1.322 -12.660 1.00 71.62 94 GLN A CA 1
ATOM 718 C C . GLN A 1 94 ? -13.989 -0.788 -11.409 1.00 71.62 94 GLN A C 1
ATOM 720 O O . GLN A 1 94 ? -14.258 -1.550 -10.478 1.00 71.62 94 GLN A O 1
ATOM 725 N N . THR A 1 95 ? -14.291 0.513 -11.390 1.00 58.50 95 THR A N 1
ATOM 726 C CA . THR A 1 95 ? -15.186 1.092 -10.385 1.00 58.50 95 THR A CA 1
ATOM 727 C C . THR A 1 95 ? -16.607 0.615 -10.643 1.00 58.50 95 THR A C 1
ATOM 729 O O . THR A 1 95 ? -17.184 0.957 -1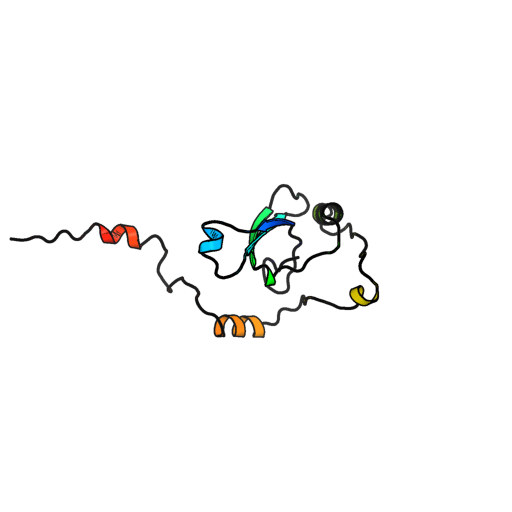1.670 1.00 58.50 95 THR A O 1
ATOM 732 N N . TYR A 1 96 ? -17.177 -0.138 -9.709 1.00 53.81 96 TYR A N 1
ATOM 733 C CA . TYR A 1 96 ? -18.619 -0.345 -9.654 1.00 53.81 96 TYR A CA 1
ATOM 734 C C . TYR A 1 96 ? -19.204 0.772 -8.789 1.00 53.81 96 TYR A C 1
ATOM 736 O O . TYR A 1 96 ? -19.148 0.688 -7.564 1.00 53.81 96 TYR A O 1
ATOM 744 N N . GLU A 1 97 ? -19.741 1.823 -9.417 1.00 51.66 97 GLU A N 1
ATOM 745 C CA . GLU A 1 97 ? -20.415 2.930 -8.713 1.00 51.66 97 GLU A CA 1
ATOM 746 C C . GLU A 1 97 ? -21.541 2.428 -7.784 1.00 51.66 97 GLU A C 1
ATOM 748 O O . GLU A 1 97 ? -21.828 3.033 -6.755 1.00 51.66 97 GLU A O 1
ATOM 753 N N . GLU A 1 98 ? -22.128 1.264 -8.076 1.00 49.66 98 GLU A N 1
ATOM 754 C CA . GLU A 1 98 ? -23.209 0.671 -7.281 1.00 49.66 98 GLU A CA 1
ATOM 755 C C . GLU A 1 98 ? -22.760 0.156 -5.896 1.00 49.66 98 GLU A C 1
ATOM 757 O O . GLU A 1 98 ? -23.565 0.115 -4.965 1.00 49.66 98 GLU A O 1
ATOM 762 N N . VAL A 1 99 ? -21.479 -0.188 -5.707 1.00 49.56 99 VAL A N 1
ATOM 763 C CA . VAL A 1 99 ? -20.963 -0.715 -4.422 1.00 49.56 99 VAL A CA 1
ATOM 764 C C . VAL A 1 99 ? -20.664 0.414 -3.426 1.00 49.56 99 VAL A C 1
ATOM 766 O O . VAL A 1 99 ? -20.694 0.196 -2.212 1.00 49.56 99 VAL A O 1
ATOM 769 N N . ASP A 1 100 ? -20.401 1.626 -3.920 1.00 50.34 100 ASP A N 1
ATOM 770 C CA . ASP A 1 100 ? -20.225 2.826 -3.093 1.00 50.34 100 ASP A CA 1
ATOM 771 C C . ASP A 1 100 ? -21.549 3.245 -2.448 1.00 50.34 100 ASP A C 1
ATOM 773 O O . ASP A 1 100 ? -21.608 3.450 -1.235 1.00 50.34 100 ASP A O 1
ATOM 777 N N . VAL A 1 101 ? -22.635 3.218 -3.226 1.00 51.72 101 VAL A N 1
ATOM 778 C CA . VAL A 1 101 ? -23.993 3.521 -2.746 1.00 51.72 101 VAL A CA 1
ATOM 779 C C . VAL A 1 101 ? -24.459 2.504 -1.699 1.00 51.72 101 VAL A C 1
ATOM 781 O O . VAL A 1 101 ? -25.090 2.871 -0.710 1.00 51.72 101 VAL A O 1
ATOM 784 N N . LEU A 1 102 ? -24.144 1.217 -1.882 1.00 46.72 102 LEU A N 1
ATOM 785 C CA . LEU A 1 102 ? -24.546 0.163 -0.945 1.00 46.72 102 LEU A CA 1
ATOM 786 C C . LEU A 1 102 ? -23.751 0.201 0.369 1.00 46.72 102 LEU A C 1
ATOM 788 O O . LEU A 1 102 ? -24.333 -0.013 1.429 1.00 46.72 102 LEU A O 1
ATOM 792 N N . ARG A 1 103 ? -22.454 0.541 0.337 1.00 44.62 103 ARG A N 1
ATOM 793 C CA . ARG A 1 103 ? -21.636 0.683 1.555 1.00 44.62 103 ARG A CA 1
ATOM 794 C C . ARG A 1 103 ? -22.018 1.922 2.371 1.00 44.62 103 ARG A C 1
ATOM 796 O O . ARG A 1 103 ? -22.073 1.828 3.595 1.00 44.62 103 ARG A O 1
ATOM 803 N N . GLU A 1 104 ? -22.328 3.046 1.720 1.00 54.69 104 GLU A N 1
ATOM 804 C CA . GLU A 1 104 ? -22.910 4.218 2.398 1.00 54.69 104 GLU A CA 1
ATOM 805 C C . GLU A 1 104 ? -24.264 3.890 3.041 1.00 54.69 104 GLU A C 1
ATOM 807 O O . GLU A 1 104 ? -24.579 4.377 4.128 1.00 54.69 104 GLU A O 1
ATOM 812 N N . LYS A 1 105 ? -25.058 3.038 2.385 1.00 47.19 105 LYS A N 1
ATOM 813 C CA . LYS A 1 105 ? -26.387 2.644 2.853 1.00 47.19 105 LYS A CA 1
ATOM 814 C C . LYS A 1 105 ? -26.355 1.625 3.997 1.00 47.19 105 LYS A C 1
ATOM 816 O O . LYS A 1 105 ? -27.247 1.672 4.841 1.00 47.19 105 LYS A O 1
ATOM 821 N N . GLU A 1 106 ? -25.368 0.726 4.043 1.00 47.62 106 GLU A N 1
ATOM 822 C CA . GLU A 1 106 ? -25.340 -0.390 5.005 1.00 47.62 106 GLU A CA 1
ATOM 823 C C . GLU A 1 106 ? -24.373 -0.233 6.193 1.00 47.62 106 GLU A C 1
ATOM 825 O O . GLU A 1 106 ? -24.407 -1.074 7.088 1.00 47.62 106 GLU A O 1
ATOM 830 N N . SER A 1 107 ? -23.563 0.831 6.299 1.00 47.12 107 SER A N 1
ATOM 831 C CA . SER A 1 107 ? -22.832 1.146 7.550 1.00 47.12 107 SER A CA 1
ATOM 832 C C . SER A 1 107 ? -22.465 2.631 7.690 1.00 47.12 107 SER A C 1
ATOM 834 O O . SER A 1 107 ? -21.321 3.041 7.503 1.00 47.12 107 SER A O 1
ATOM 836 N N . ALA A 1 108 ? -23.451 3.437 8.086 1.00 39.81 108 ALA A N 1
ATOM 837 C CA . ALA A 1 108 ? -23.222 4.711 8.774 1.00 39.81 108 ALA A CA 1
ATOM 838 C C . ALA A 1 108 ? -22.496 4.458 10.124 1.00 39.81 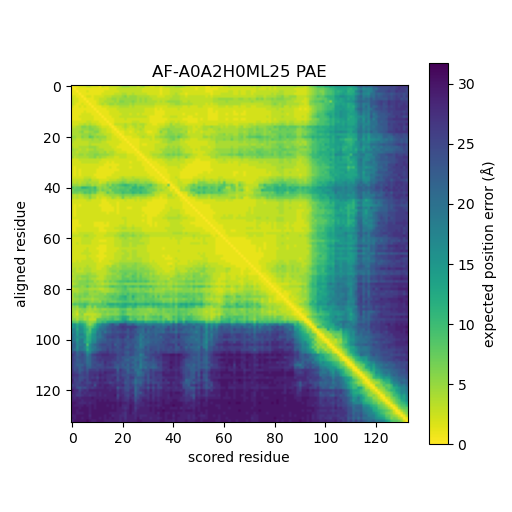108 ALA A C 1
ATOM 840 O O . ALA A 1 108 ? -22.817 3.457 10.764 1.00 39.81 108 ALA A O 1
ATOM 841 N N . PRO A 1 109 ? -21.575 5.334 10.592 1.00 37.22 109 PRO A N 1
ATOM 842 C CA . PRO A 1 109 ? -21.734 6.783 10.561 1.00 37.22 109 PRO A CA 1
ATOM 843 C C . PRO A 1 109 ? -20.538 7.545 9.969 1.00 37.22 109 PRO A C 1
ATOM 845 O O . PRO A 1 109 ? -19.395 7.415 10.398 1.00 37.22 109 PRO A O 1
ATOM 848 N N . VAL A 1 110 ? -20.829 8.499 9.085 1.00 46.44 110 VAL A N 1
ATOM 849 C CA . VAL A 1 110 ? -19.990 9.697 8.997 1.00 46.44 110 VAL A CA 1
ATOM 850 C C . VAL A 1 110 ? -20.270 10.491 10.272 1.00 46.44 110 VAL A C 1
ATOM 852 O O . VAL A 1 110 ? -21.257 11.222 10.338 1.00 46.44 110 VAL A O 1
ATOM 855 N N . LEU A 1 111 ? -19.449 10.346 11.317 1.00 46.62 111 LEU A N 1
ATOM 856 C CA . LEU A 1 111 ? -19.489 11.268 12.460 1.00 46.62 111 LEU A CA 1
ATOM 857 C C . LEU A 1 111 ? -18.824 12.593 12.077 1.00 46.62 111 LEU A C 1
ATOM 859 O O . LEU A 1 111 ? -17.796 12.991 12.610 1.00 46.62 111 LEU A O 1
ATOM 863 N N . VAL A 1 112 ? -19.461 13.294 11.148 1.00 41.38 112 VAL A N 1
ATOM 864 C CA . VAL A 1 112 ? -19.462 14.748 11.116 1.00 41.38 112 VAL A CA 1
ATOM 865 C C . VAL A 1 112 ? -20.920 15.117 10.918 1.00 41.38 112 VAL A C 1
ATOM 867 O O . VAL A 1 112 ? -21.470 14.968 9.825 1.00 41.38 112 VAL A O 1
ATOM 870 N N . SER A 1 113 ? -21.578 15.544 11.998 1.00 41.28 113 SER A N 1
ATOM 871 C CA . SER A 1 113 ? -22.871 16.204 11.869 1.00 41.28 113 SER A CA 1
ATOM 872 C C . SER A 1 113 ? -22.703 17.338 10.862 1.00 41.28 113 SER A C 1
ATOM 874 O O . SER A 1 113 ? -21.742 18.108 10.918 1.00 41.28 113 SER A O 1
ATOM 876 N N . LYS A 1 114 ? -23.607 17.401 9.882 1.00 41.06 114 LYS A N 1
ATOM 877 C CA . LYS A 1 114 ? -23.577 18.407 8.821 1.00 41.06 114 LYS A CA 1
ATOM 878 C C . LYS A 1 114 ? -23.592 19.797 9.479 1.00 41.06 114 LYS A C 1
ATOM 880 O O . LYS A 1 114 ? -24.643 20.247 9.917 1.00 41.06 114 LYS A O 1
ATOM 885 N N . GLY A 1 115 ? -22.424 20.439 9.578 1.00 47.22 115 GLY A N 1
ATOM 886 C CA . GLY A 1 115 ? -22.277 21.816 10.056 1.00 47.22 115 GLY A CA 1
ATOM 887 C C . GLY A 1 115 ? -21.500 22.076 11.354 1.00 47.22 115 GLY A C 1
ATOM 888 O O . GLY A 1 115 ? -21.449 23.242 11.720 1.00 47.22 115 GLY A O 1
ATOM 889 N N . GLN A 1 116 ? -20.876 21.103 12.034 1.00 41.53 116 GLN A N 1
ATOM 890 C CA . GLN A 1 116 ? -20.044 21.416 13.218 1.00 41.53 116 GLN A CA 1
ATOM 891 C C . GLN A 1 116 ? -18.654 20.790 13.154 1.00 41.53 116 GLN A C 1
ATOM 893 O O . GLN A 1 116 ? -18.499 19.585 12.937 1.00 41.53 116 GLN A O 1
ATOM 898 N N . ARG A 1 117 ? -17.625 21.623 13.352 1.00 41.56 117 ARG A N 1
ATOM 899 C CA . ARG A 1 117 ? -16.234 21.162 13.453 1.00 41.56 117 ARG A CA 1
ATOM 900 C C . ARG A 1 117 ? -15.938 20.722 14.896 1.00 41.56 117 ARG A C 1
ATOM 902 O O . ARG A 1 117 ? -16.427 21.354 15.828 1.00 41.56 117 ARG A O 1
ATOM 909 N N . PRO A 1 118 ? -15.082 19.703 15.113 1.00 46.78 118 PRO A N 1
ATOM 910 C CA . PRO A 1 118 ? -14.822 19.128 16.442 1.00 46.78 118 PRO A CA 1
ATOM 911 C C . PRO A 1 118 ? -14.329 20.103 17.529 1.00 46.78 118 PRO A C 1
ATOM 913 O O . PRO A 1 118 ? -14.397 19.776 18.710 1.00 46.78 118 PRO A O 1
ATOM 916 N N . PHE A 1 119 ? -13.846 21.293 17.158 1.00 43.19 119 PHE A N 1
ATOM 917 C CA . PHE A 1 119 ? -13.283 22.276 18.089 1.00 43.19 119 PHE A CA 1
ATOM 918 C C . PHE A 1 119 ? -14.286 23.305 18.643 1.00 43.19 119 PHE A C 1
ATOM 920 O O . PHE A 1 119 ? -13.928 24.043 19.554 1.00 43.19 119 PHE A O 1
ATOM 927 N N . GLU A 1 120 ? -15.540 23.337 18.182 1.00 48.47 120 GLU A N 1
ATOM 928 C CA . GLU A 1 120 ? -16.509 24.375 18.594 1.00 48.47 120 GLU A CA 1
ATOM 929 C C . GLU A 1 120 ? -17.117 24.152 19.995 1.00 48.47 120 GLU A C 1
ATOM 931 O O . GLU A 1 120 ? -17.699 25.065 20.563 1.00 48.47 120 GLU A O 1
ATOM 936 N N . ARG A 1 121 ? -16.943 22.977 20.623 1.00 49.09 121 ARG A N 1
ATOM 937 C CA . ARG A 1 121 ? -17.533 22.697 21.953 1.00 49.09 121 ARG A CA 1
ATOM 938 C C . ARG A 1 121 ? -16.725 23.257 23.140 1.00 49.09 121 ARG A C 1
ATOM 940 O O . ARG A 1 121 ? -17.227 23.266 24.260 1.00 49.09 121 ARG A O 1
ATOM 947 N N . LEU A 1 122 ? -15.479 23.700 22.947 1.00 46.28 122 LEU A N 1
ATOM 948 C CA . LEU A 1 122 ? -14.616 24.120 24.067 1.00 46.28 122 LEU A CA 1
ATOM 949 C C . LEU A 1 122 ? -14.795 25.589 24.485 1.00 46.28 122 LEU A C 1
ATOM 951 O O . LEU A 1 122 ? -14.361 25.954 25.579 1.00 46.28 122 LEU A O 1
ATOM 955 N N . GLU A 1 123 ? -15.452 26.412 23.667 1.00 46.09 123 GLU A N 1
ATOM 956 C CA . GLU A 1 123 ? -15.646 27.839 23.957 1.00 46.09 123 GLU A CA 1
ATOM 957 C C . GLU A 1 123 ? -16.961 28.112 24.711 1.00 46.09 123 GLU A C 1
ATOM 959 O O . GLU A 1 123 ? -16.983 28.934 25.628 1.00 46.09 123 GLU A O 1
ATOM 964 N N . ASP A 1 124 ? -18.014 27.328 24.457 1.00 45.94 124 ASP A N 1
ATOM 965 C CA . ASP A 1 124 ? -19.339 27.536 25.067 1.00 45.94 124 ASP A CA 1
ATOM 966 C C . ASP A 1 124 ? -19.425 27.103 26.542 1.00 45.94 124 ASP A C 1
ATOM 968 O O . ASP A 1 124 ? -20.263 27.589 27.302 1.00 45.94 124 ASP A O 1
ATOM 972 N N . ALA A 1 125 ? -18.528 26.224 26.999 1.00 47.06 125 ALA A N 1
ATOM 973 C CA . ALA A 1 125 ? -18.549 25.696 28.367 1.00 47.06 125 ALA A CA 1
ATOM 974 C C . ALA A 1 125 ? -18.007 26.671 29.436 1.00 47.06 125 ALA A C 1
ATOM 976 O O . ALA A 1 125 ? -17.967 26.321 30.617 1.00 47.06 125 ALA A O 1
ATOM 977 N N . LYS A 1 126 ? -17.574 27.884 29.058 1.00 45.91 126 LYS A N 1
ATOM 978 C CA . LYS A 1 126 ? -17.029 28.888 29.995 1.00 45.91 126 LYS A CA 1
ATOM 979 C C . LYS A 1 126 ? -17.918 30.116 30.236 1.00 45.91 126 LYS A C 1
ATOM 981 O O . LYS A 1 126 ? -17.504 30.975 31.011 1.00 45.91 126 LYS A O 1
ATOM 986 N N . SER A 1 127 ? -19.122 30.208 29.657 1.00 51.09 127 SER A N 1
ATOM 987 C CA . SER A 1 127 ? -19.922 31.452 29.699 1.00 51.09 127 SER A CA 1
ATOM 988 C C . SER A 1 127 ? -21.198 31.445 30.562 1.00 51.09 127 SER A C 1
ATOM 990 O O . SER A 1 127 ? -21.976 32.391 30.477 1.00 51.09 127 SER A O 1
ATOM 992 N N . THR A 1 128 ? -21.442 30.464 31.431 1.00 44.22 128 THR A N 1
ATOM 993 C CA . THR A 1 128 ? -22.615 30.519 32.330 1.00 44.22 128 THR A CA 1
ATOM 994 C C . THR A 1 128 ? -22.209 30.353 33.790 1.00 44.22 128 THR A C 1
ATOM 996 O O . THR A 1 128 ? -22.252 29.254 34.341 1.00 44.22 128 THR A O 1
ATOM 999 N N . LYS A 1 129 ? -21.818 31.463 34.427 1.00 48.19 129 LYS A N 1
ATOM 1000 C CA . LYS A 1 129 ? -22.066 31.654 35.862 1.00 48.19 129 LYS A CA 1
ATOM 1001 C C . LYS A 1 129 ? -23.477 32.242 36.000 1.00 48.19 129 LYS A C 1
ATOM 1003 O O . LYS A 1 129 ? -23.759 33.197 35.281 1.00 48.19 129 LYS A O 1
ATOM 1008 N N . PRO A 1 130 ? -24.352 31.691 36.852 1.00 48.59 130 PRO A N 1
ATOM 1009 C CA . PRO A 1 130 ? -25.621 32.329 37.168 1.00 48.59 130 PRO A CA 1
ATOM 1010 C C . PRO A 1 130 ? -25.382 33.533 38.091 1.00 48.59 130 PRO A C 1
ATOM 1012 O O . PRO A 1 130 ? -24.664 33.417 39.085 1.00 48.59 130 PRO A O 1
ATOM 1015 N N . ASP A 1 131 ? -25.969 34.671 37.727 1.00 52.28 131 ASP A N 1
ATOM 1016 C CA . ASP A 1 131 ? -26.227 35.784 38.637 1.00 52.28 131 ASP A CA 1
ATOM 1017 C C . ASP A 1 131 ? -27.327 35.338 39.618 1.00 52.28 131 ASP A C 1
ATOM 1019 O O . ASP A 1 131 ? -28.418 34.958 39.191 1.00 52.28 131 ASP A O 1
ATOM 1023 N N . GLU A 1 132 ? -27.033 35.350 40.919 1.00 45.03 132 GLU A N 1
ATOM 1024 C CA . GLU A 1 132 ? -28.034 35.271 41.990 1.00 45.03 132 GLU A CA 1
ATOM 1025 C C . GLU A 1 132 ? -27.996 36.596 42.766 1.00 45.03 132 GLU A C 1
ATOM 1027 O O . GLU A 1 132 ? -27.008 36.892 43.445 1.00 45.03 132 GLU A O 1
ATOM 1032 N N . ASP A 1 133 ? -29.067 37.380 42.599 1.00 43.22 133 ASP A N 1
ATOM 1033 C CA . ASP A 1 133 ? -29.582 38.362 43.567 1.00 43.22 133 ASP A CA 1
ATOM 1034 C C . ASP A 1 133 ? -30.402 37.641 44.654 1.00 43.22 133 ASP A C 1
ATOM 1036 O O . ASP A 1 133 ? -31.154 36.698 44.299 1.00 43.22 133 ASP A O 1
#

Nearest PDB structures (foldseek):
  2hd3-assembly2_I  TM=5.442E-01  e=2.608E+00  Escherichia coli CFT073

Sequence (133 aa):
MIEYPRRGMWAIGFLTGSTKGEVQNLTEEECINVFLPTTPNPTSGFLLFVPKKDIVPLTMSVEDAIKMVISGGIVTPPDRRPEAERTKPVVSAQTYEEVDVLREKESAPVLVSKGQRPFERLEDAKSTKPDED

Solvent-accessible surface area (backbone atoms only — not comparable to full-atom values): 8490 Å² total; per-residue (Å²): 56,34,68,44,98,45,77,38,30,76,36,74,52,44,80,76,46,75,52,64,64,70,68,36,75,76,38,93,56,68,31,28,31,27,42,31,54,40,69,49,55,66,89,48,64,46,85,41,77,42,45,58,90,63,53,47,87,70,90,66,52,72,67,48,50,49,50,16,40,43,49,67,58,74,46,74,69,79,83,84,68,57,72,88,55,73,78,54,82,89,76,68,64,69,69,60,73,68,58,57,58,48,49,62,70,73,60,73,76,80,90,57,62,93,88,63,67,94,74,66,69,74,67,69,79,73,76,79,79,84,87,81,132